Protein AF-U2Q1A2-F1 (afdb_monomer_lite)

Foldseek 3Di:
DVVLLVVLVVCVVVVVDDLVPDDLVSLVSPLVVVVSDDPVVNVVSQVVAWDWPDKDWDDDDPFWIKIWTWTDGPQKIWIKIWTDGPDPVDDIGPPPIDIDIDHDDDDDDDDDDDDDPVPPPPDD

Structure (mmCIF, N/CA/C/O backbone):
data_AF-U2Q1A2-F1
#
_entry.id   AF-U2Q1A2-F1
#
loop_
_atom_site.group_PDB
_atom_site.id
_atom_site.type_symbol
_atom_site.label_atom_id
_atom_site.label_alt_id
_atom_site.label_comp_id
_atom_site.label_asym_id
_atom_site.label_entity_id
_atom_site.label_seq_id
_atom_site.pdbx_PDB_ins_code
_atom_si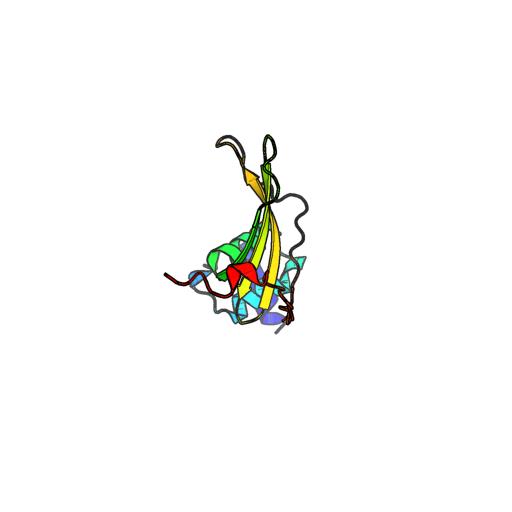te.Cartn_x
_atom_site.Cartn_y
_atom_site.Cartn_z
_atom_site.occupancy
_atom_site.B_iso_or_equiv
_atom_site.auth_seq_id
_atom_site.auth_comp_id
_atom_site.auth_asym_id
_atom_site.auth_atom_id
_atom_site.pdbx_PDB_model_num
ATOM 1 N N . MET A 1 1 ? -20.230 9.484 7.259 1.00 58.75 1 MET A N 1
ATOM 2 C CA . MET A 1 1 ? -19.382 8.767 8.241 1.00 58.75 1 MET A CA 1
ATOM 3 C C . MET A 1 1 ? -18.297 9.644 8.890 1.00 58.75 1 MET A C 1
ATOM 5 O O . MET A 1 1 ? -17.328 9.105 9.398 1.00 58.75 1 MET A O 1
ATOM 9 N N . ARG A 1 2 ? -18.458 10.976 8.983 1.00 56.69 2 ARG A N 1
ATOM 10 C CA . ARG A 1 2 ? -17.429 11.865 9.564 1.00 56.69 2 ARG A CA 1
ATOM 11 C C . ARG A 1 2 ? -17.079 11.534 11.026 1.00 56.69 2 ARG A C 1
ATOM 13 O O . ARG A 1 2 ? -15.908 11.457 11.361 1.00 56.69 2 ARG A O 1
ATOM 20 N N . PHE A 1 3 ? -18.094 11.216 11.833 1.00 56.75 3 PHE A N 1
ATOM 21 C CA . PHE A 1 3 ? -17.921 10.811 13.233 1.00 56.75 3 PHE A CA 1
ATOM 22 C C . PHE A 1 3 ? -17.110 9.518 13.409 1.00 56.75 3 PHE A C 1
ATOM 24 O O . PHE A 1 3 ? -16.379 9.3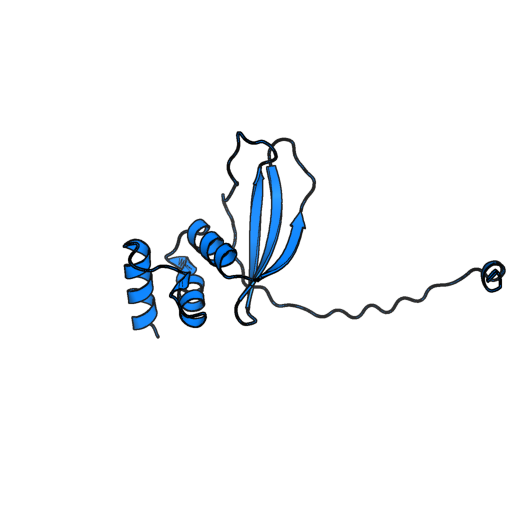99 14.382 1.00 56.75 3 PHE A O 1
ATOM 31 N N . LYS A 1 4 ? -17.182 8.576 12.454 1.00 77.88 4 LYS A N 1
ATOM 32 C CA . LYS A 1 4 ? -16.410 7.325 12.518 1.00 77.88 4 LYS A CA 1
ATOM 33 C C . LYS A 1 4 ? -14.923 7.567 12.216 1.00 77.88 4 LYS A C 1
ATOM 35 O O . LYS A 1 4 ? -14.075 6.965 12.857 1.00 77.88 4 LYS A O 1
ATOM 40 N N . LYS A 1 5 ? -14.608 8.480 11.285 1.00 83.19 5 LYS A N 1
ATOM 41 C CA . LYS A 1 5 ? -13.222 8.838 10.924 1.00 83.19 5 LYS A CA 1
ATOM 42 C C . LYS A 1 5 ? -12.473 9.469 12.103 1.00 83.19 5 LYS A C 1
ATOM 44 O O . LYS A 1 5 ? -11.376 9.033 12.425 1.00 83.19 5 LYS A O 1
ATOM 49 N N . GLU A 1 6 ? -13.055 10.495 12.723 1.00 85.69 6 GLU A N 1
ATOM 50 C CA . GLU A 1 6 ? -12.405 11.248 13.808 1.00 85.69 6 GLU A CA 1
ATOM 51 C C . GLU A 1 6 ? -12.109 10.347 15.022 1.00 85.69 6 GLU A C 1
ATOM 53 O O . GLU A 1 6 ? -11.020 10.411 15.584 1.00 85.69 6 GLU A O 1
ATOM 58 N N . GLU A 1 7 ? -13.033 9.444 15.368 1.00 88.38 7 GLU A N 1
ATOM 59 C CA . GLU A 1 7 ? -12.840 8.464 16.444 1.00 88.38 7 GLU A CA 1
ATOM 60 C C . GLU A 1 7 ? -11.747 7.429 16.121 1.00 88.38 7 GLU A C 1
ATOM 62 O O . GLU A 1 7 ? -10.941 7.092 16.987 1.00 88.38 7 GLU A O 1
ATOM 67 N N . LEU A 1 8 ? -11.702 6.925 14.881 1.00 88.50 8 LEU A N 1
ATOM 68 C CA . LEU A 1 8 ? -10.680 5.963 14.454 1.00 88.50 8 LEU A CA 1
ATOM 69 C C . LEU A 1 8 ? -9.277 6.576 14.463 1.00 88.50 8 LEU A C 1
ATOM 71 O O . LEU A 1 8 ? -8.343 5.929 14.928 1.00 88.50 8 LEU A O 1
ATOM 75 N N . LEU A 1 9 ? -9.133 7.820 13.998 1.00 87.50 9 LEU A N 1
ATOM 76 C CA . LEU A 1 9 ? -7.856 8.536 14.031 1.00 87.50 9 LEU A CA 1
ATOM 77 C C . LEU A 1 9 ? -7.398 8.823 15.466 1.00 87.50 9 LEU A C 1
ATOM 79 O O . LEU A 1 9 ? -6.236 8.604 15.788 1.00 87.50 9 LEU A O 1
ATOM 83 N N . ASP A 1 10 ? -8.298 9.265 16.349 1.00 88.62 10 ASP A N 1
ATOM 84 C CA . ASP A 1 10 ? -7.964 9.489 17.763 1.00 88.62 10 ASP A CA 1
ATOM 85 C C . ASP A 1 10 ? -7.451 8.202 18.429 1.00 88.62 10 ASP A C 1
ATOM 87 O O . ASP A 1 10 ? -6.419 8.212 19.102 1.00 88.62 10 ASP A O 1
ATOM 91 N N . LYS A 1 11 ? -8.114 7.070 18.166 1.00 89.50 11 LYS A N 1
ATOM 92 C CA . LYS A 1 11 ? -7.667 5.753 18.632 1.00 89.50 11 LYS A CA 1
ATOM 93 C C . LYS A 1 11 ? -6.337 5.323 18.013 1.00 89.50 11 LYS A C 1
ATOM 95 O O . LYS A 1 11 ? -5.518 4.743 18.725 1.00 89.50 11 LYS A O 1
ATOM 100 N N . TRP A 1 12 ? -6.104 5.611 16.728 1.00 88.50 12 TRP A N 1
ATOM 101 C CA . TRP A 1 12 ? -4.826 5.348 16.051 1.00 88.50 12 TRP A CA 1
ATOM 102 C C . TRP A 1 12 ? -3.673 6.052 16.767 1.00 88.50 12 TRP A C 1
ATOM 104 O O . TRP A 1 12 ? -2.730 5.404 17.215 1.00 88.50 12 TRP A O 1
ATOM 114 N N . PHE A 1 13 ? -3.789 7.369 16.965 1.00 87.25 13 PHE A N 1
ATOM 115 C CA . PHE A 1 13 ? -2.740 8.174 17.599 1.00 87.25 13 PHE A CA 1
ATOM 116 C C . PHE A 1 13 ? -2.505 7.828 19.071 1.00 87.25 13 PHE A C 1
ATOM 118 O O . PHE A 1 13 ? -1.415 8.061 19.589 1.00 87.25 13 PHE A O 1
ATOM 125 N N . LYS A 1 14 ? -3.507 7.261 19.750 1.00 91.50 14 LYS A N 1
ATOM 126 C CA . LYS A 1 14 ? -3.379 6.736 21.117 1.00 91.50 14 LYS A CA 1
ATOM 127 C C . LYS A 1 14 ? -2.900 5.286 21.173 1.00 91.50 14 LYS A C 1
ATOM 129 O O . LYS A 1 14 ? -2.753 4.751 22.269 1.00 91.50 14 LYS A O 1
ATOM 134 N N . SER A 1 15 ? -2.665 4.654 20.021 1.00 88.06 15 SER A N 1
ATOM 135 C CA . SER A 1 15 ? -2.299 3.238 19.914 1.00 88.06 15 SER A CA 1
ATOM 136 C C . SER A 1 15 ? -3.322 2.306 20.583 1.00 88.06 15 SER A C 1
ATOM 138 O O . SER A 1 15 ? -2.974 1.271 21.144 1.00 88.06 15 SER A O 1
ATOM 140 N N . GLU A 1 16 ? -4.602 2.680 20.535 1.00 91.00 16 GLU A N 1
ATOM 141 C CA . GLU A 1 16 ? -5.723 1.928 21.119 1.00 91.00 16 GLU A CA 1
ATOM 142 C C . GLU A 1 16 ? -6.348 0.925 20.138 1.00 91.00 16 GLU A C 1
ATOM 144 O O . GLU A 1 16 ? -7.250 0.168 20.504 1.00 91.00 16 GLU A O 1
ATOM 149 N N . ILE A 1 17 ? -5.888 0.918 18.886 1.00 86.44 17 ILE A N 1
ATOM 150 C CA . ILE A 1 17 ? -6.345 -0.002 17.846 1.00 86.44 17 ILE A CA 1
ATOM 151 C C . ILE A 1 17 ? -5.203 -0.879 17.351 1.00 86.44 17 ILE A C 1
ATOM 153 O O . ILE A 1 17 ? -4.083 -0.428 17.142 1.00 86.44 17 ILE A O 1
ATOM 157 N N . GLU A 1 18 ? -5.529 -2.148 17.136 1.00 87.31 18 GLU A N 1
ATOM 158 C CA . GLU A 1 18 ? -4.696 -3.100 16.410 1.00 87.31 18 GLU A CA 1
ATOM 159 C C . GLU A 1 18 ? -5.305 -3.267 15.017 1.00 87.31 18 GLU A C 1
ATOM 161 O O . GLU A 1 18 ? -6.503 -3.541 14.914 1.00 87.31 18 GLU A O 1
ATOM 166 N N . ILE A 1 19 ? -4.499 -3.135 13.957 1.00 85.94 19 ILE A N 1
ATOM 167 C CA . ILE A 1 19 ? -4.970 -3.240 12.562 1.00 85.94 19 ILE A CA 1
ATOM 168 C C . ILE A 1 19 ? -5.722 -4.553 12.325 1.00 85.94 19 ILE A C 1
ATOM 170 O O . ILE A 1 19 ? -6.780 -4.555 11.707 1.00 85.94 19 ILE A O 1
ATOM 174 N N . SER A 1 20 ? -5.230 -5.655 12.894 1.00 86.69 20 SER A N 1
ATOM 175 C CA . SER A 1 20 ? -5.829 -6.990 12.779 1.00 86.69 20 SER A CA 1
ATOM 176 C C . SER A 1 20 ? -7.255 -7.105 13.336 1.00 86.69 20 SER A C 1
ATOM 178 O O . SER A 1 20 ? -7.939 -8.091 13.063 1.00 86.69 20 SER A O 1
ATOM 180 N N . LYS A 1 21 ? -7.708 -6.130 14.134 1.00 88.75 21 LYS A N 1
ATOM 181 C CA . LYS A 1 21 ? -9.064 -6.074 14.704 1.00 88.75 21 LYS A CA 1
ATOM 182 C C . LYS A 1 21 ? -9.997 -5.137 13.939 1.00 88.75 21 LYS A C 1
ATOM 184 O O . LYS A 1 21 ? -11.179 -5.080 14.278 1.00 88.75 21 LYS A O 1
ATOM 189 N N . LEU A 1 22 ? -9.484 -4.387 12.967 1.00 89.44 22 LEU A N 1
ATOM 190 C CA . LEU A 1 22 ? -10.281 -3.474 12.158 1.00 89.44 22 LEU A CA 1
ATOM 191 C C . LEU A 1 22 ? -10.971 -4.229 11.024 1.00 89.44 22 LEU A C 1
ATOM 193 O O . LEU A 1 22 ? -10.423 -5.165 10.448 1.00 89.44 22 LEU A O 1
ATOM 197 N N . SER A 1 23 ? -12.181 -3.790 10.691 1.00 89.94 23 SER A N 1
ATOM 198 C CA . SER A 1 23 ? -12.814 -4.177 9.428 1.00 89.94 23 SER A CA 1
ATOM 199 C C . SER A 1 23 ? -12.100 -3.525 8.242 1.00 89.94 23 SER A C 1
ATOM 201 O O . SER A 1 23 ? -11.500 -2.454 8.371 1.00 89.94 23 SER A O 1
ATOM 203 N N . GLU A 1 24 ? -12.207 -4.134 7.065 1.00 86.75 24 GLU A N 1
ATOM 204 C CA . GLU A 1 24 ? -11.625 -3.586 5.837 1.00 86.75 24 GLU A CA 1
ATOM 205 C C . GLU A 1 24 ? -12.186 -2.183 5.522 1.00 86.75 24 GLU A C 1
ATOM 207 O O . GLU A 1 24 ? -11.447 -1.291 5.104 1.00 86.75 24 GLU A O 1
ATOM 212 N N . GLU A 1 25 ? -13.458 -1.906 5.842 1.00 88.50 25 GLU A N 1
ATOM 213 C CA . GLU A 1 25 ? -14.028 -0.562 5.692 1.00 88.50 25 GLU A CA 1
ATOM 214 C C . GLU A 1 25 ? -13.424 0.465 6.663 1.00 88.50 25 GLU A C 1
ATOM 216 O O . GLU A 1 25 ? -13.344 1.653 6.344 1.00 88.50 25 GLU A O 1
ATOM 221 N N . GLU A 1 26 ? -13.019 0.045 7.863 1.00 90.31 26 GLU A N 1
ATOM 222 C CA . GLU A 1 26 ? -12.341 0.912 8.837 1.00 90.31 26 GLU A CA 1
ATOM 223 C C . GLU A 1 26 ? -10.911 1.218 8.413 1.00 90.31 26 GLU A C 1
ATOM 225 O O . GLU A 1 26 ? -10.471 2.359 8.554 1.00 90.31 26 GLU A O 1
ATOM 230 N N . ILE A 1 27 ? -10.232 0.234 7.829 1.00 90.31 27 ILE A N 1
ATOM 231 C CA . ILE A 1 27 ? -8.920 0.399 7.204 1.00 90.31 27 ILE A CA 1
ATOM 232 C C . ILE A 1 27 ? -9.009 1.418 6.065 1.00 90.31 27 ILE A C 1
ATOM 234 O O . ILE A 1 27 ? -8.255 2.391 6.052 1.00 90.31 27 ILE A O 1
ATOM 238 N N . LEU A 1 28 ? -9.973 1.267 5.152 1.00 89.19 28 LEU A N 1
ATOM 239 C CA . LEU A 1 28 ? -10.176 2.241 4.078 1.00 89.19 28 LEU A CA 1
ATOM 240 C C . LEU A 1 28 ? -10.519 3.634 4.623 1.00 89.19 28 LEU A C 1
ATOM 242 O O . LEU A 1 28 ? -10.024 4.626 4.097 1.00 89.19 28 LEU A O 1
ATOM 246 N N . CYS A 1 29 ? -11.294 3.732 5.711 1.00 89.06 29 CYS A N 1
ATOM 247 C CA . CYS A 1 29 ? -11.563 5.019 6.361 1.00 89.06 29 CYS A CA 1
ATOM 248 C C . CYS A 1 29 ? -10.291 5.698 6.902 1.00 89.06 29 CYS A C 1
ATOM 250 O O . CYS A 1 29 ? -10.220 6.929 6.878 1.00 89.06 29 CYS A O 1
ATOM 252 N N . LEU A 1 30 ? -9.312 4.930 7.397 1.00 88.38 30 LEU A N 1
ATOM 253 C CA . LEU A 1 30 ? -8.010 5.456 7.824 1.00 88.38 30 LEU A CA 1
ATOM 254 C C . LEU A 1 30 ? -7.195 5.946 6.620 1.00 88.38 30 LEU A C 1
ATOM 256 O O . LEU A 1 30 ? -6.703 7.072 6.645 1.00 88.38 30 LEU A O 1
ATOM 260 N N . ILE A 1 31 ? -7.127 5.154 5.544 1.00 88.00 31 ILE A N 1
ATOM 261 C CA . ILE A 1 31 ? -6.390 5.496 4.314 1.00 88.00 31 ILE A CA 1
ATOM 262 C C . ILE A 1 31 ? -6.996 6.729 3.623 1.00 88.00 31 ILE A C 1
ATOM 264 O O . ILE A 1 31 ? -6.280 7.666 3.274 1.00 88.00 31 ILE A O 1
ATOM 268 N N . ASP A 1 32 ? -8.323 6.805 3.491 1.00 84.69 32 ASP A N 1
ATOM 269 C CA . ASP A 1 32 ? -9.021 7.987 2.956 1.00 84.69 32 ASP A CA 1
ATOM 270 C C . ASP A 1 32 ? -8.842 9.218 3.866 1.00 84.69 32 ASP A C 1
ATOM 272 O O . ASP A 1 32 ? -8.973 10.369 3.442 1.00 84.69 32 ASP A O 1
ATOM 276 N N . GLY A 1 33 ? -8.521 8.978 5.139 1.00 74.00 33 GLY A N 1
ATOM 277 C CA . GLY A 1 33 ? -8.123 9.981 6.112 1.00 74.00 33 GLY A CA 1
ATOM 278 C C . GLY A 1 33 ? -6.683 10.477 5.987 1.00 74.00 33 GLY A C 1
ATOM 279 O O . GLY A 1 33 ? -6.291 11.300 6.808 1.00 74.00 33 GLY A O 1
ATOM 280 N N . SER A 1 34 ? -5.936 10.031 4.972 1.00 68.12 34 SER A N 1
ATOM 281 C CA . SER A 1 34 ? -4.487 10.214 4.766 1.00 68.12 34 SER A CA 1
ATOM 282 C C . SER A 1 34 ? -3.907 11.609 4.991 1.00 68.12 34 SER A C 1
ATOM 284 O O . SER A 1 34 ? -2.727 11.711 5.295 1.00 68.12 34 SER A O 1
ATOM 286 N N . ALA A 1 35 ? -4.692 12.682 4.875 1.00 66.12 35 ALA A N 1
ATOM 287 C CA . ALA A 1 35 ? -4.224 14.031 5.204 1.00 66.12 35 ALA A CA 1
ATOM 288 C C . ALA A 1 35 ? -3.785 14.180 6.675 1.00 66.12 35 ALA A C 1
ATOM 290 O O . ALA A 1 35 ? -2.999 15.073 6.985 1.00 66.12 35 ALA A O 1
ATOM 291 N N . ASP A 1 36 ? -4.311 13.331 7.558 1.00 76.75 36 ASP A N 1
ATOM 292 C CA . ASP A 1 36 ? -4.060 13.377 8.995 1.00 76.75 36 ASP A CA 1
ATOM 293 C C . ASP A 1 36 ? -2.980 12.366 9.439 1.00 76.75 36 ASP A C 1
ATOM 295 O O . ASP A 1 36 ? -2.391 12.550 10.499 1.00 76.75 36 ASP A O 1
ATOM 299 N N . LEU A 1 37 ? -2.698 11.325 8.642 1.00 80.94 37 LEU A N 1
ATOM 300 C CA . LEU A 1 37 ? -1.720 10.268 8.947 1.00 80.94 37 LEU A CA 1
ATOM 301 C C . LEU A 1 37 ? -0.354 10.542 8.308 1.00 80.94 37 LEU A C 1
ATOM 303 O O . LEU A 1 37 ? -0.260 11.184 7.260 1.00 80.94 37 LEU A O 1
ATOM 307 N N . LEU A 1 38 ? 0.716 10.006 8.904 1.00 84.62 38 LEU A N 1
ATOM 308 C CA . LEU A 1 38 ? 2.015 9.984 8.235 1.00 84.62 38 LEU A CA 1
ATOM 309 C C . LEU A 1 38 ? 1.967 8.993 7.065 1.00 84.62 38 LEU A C 1
ATOM 311 O O . LEU A 1 38 ? 1.277 7.976 7.113 1.00 84.62 38 LEU A O 1
ATOM 315 N N . GLN A 1 39 ? 2.725 9.258 6.003 1.00 83.75 39 GLN A N 1
ATOM 316 C CA . GLN A 1 39 ? 2.787 8.340 4.859 1.00 83.75 39 GLN A CA 1
ATOM 317 C C . GLN A 1 39 ? 3.319 6.964 5.260 1.00 83.75 39 GLN A C 1
ATOM 319 O O . GLN A 1 39 ? 2.840 5.952 4.761 1.00 83.75 39 GLN A O 1
ATOM 324 N N . GLU A 1 40 ? 4.255 6.935 6.205 1.00 84.94 40 GLU A N 1
ATOM 325 C CA . GLU A 1 40 ? 4.789 5.717 6.815 1.00 84.94 40 GLU A CA 1
ATOM 326 C C . GLU A 1 40 ? 3.689 4.890 7.495 1.00 84.94 40 GLU A C 1
ATOM 328 O O . GLU A 1 40 ? 3.664 3.674 7.329 1.00 84.94 40 GLU A O 1
ATOM 333 N N . ASP A 1 41 ? 2.732 5.537 8.175 1.00 87.44 41 ASP A N 1
ATOM 334 C CA . ASP A 1 41 ? 1.590 4.853 8.797 1.00 87.44 41 ASP A CA 1
ATOM 335 C C . ASP A 1 41 ? 0.699 4.203 7.737 1.00 87.44 41 ASP A C 1
ATOM 337 O O . ASP A 1 41 ? 0.261 3.064 7.886 1.00 87.44 41 ASP A O 1
ATOM 341 N N . ILE A 1 42 ? 0.439 4.915 6.639 1.00 88.50 42 ILE A N 1
ATOM 342 C CA . ILE A 1 42 ? -0.391 4.396 5.549 1.00 88.50 42 ILE A CA 1
ATOM 343 C C . ILE A 1 42 ? 0.323 3.231 4.858 1.00 88.50 42 ILE A C 1
ATOM 345 O O . ILE A 1 42 ? -0.308 2.214 4.595 1.00 88.50 42 ILE A O 1
ATOM 349 N N . ILE A 1 43 ? 1.630 3.335 4.601 1.00 89.00 43 ILE A N 1
ATOM 350 C CA . ILE A 1 43 ? 2.429 2.239 4.032 1.00 89.00 43 ILE A CA 1
ATOM 351 C C . ILE A 1 43 ? 2.443 1.037 4.976 1.00 89.00 43 ILE A C 1
ATOM 353 O O . ILE A 1 43 ? 2.300 -0.094 4.518 1.00 89.00 43 ILE A O 1
ATOM 357 N N . TYR A 1 44 ? 2.572 1.265 6.284 1.00 89.31 44 TYR A N 1
ATOM 358 C CA . TYR A 1 44 ? 2.472 0.209 7.284 1.00 89.31 44 TYR A CA 1
ATOM 359 C C . TYR A 1 44 ? 1.116 -0.501 7.197 1.00 89.31 44 TYR A C 1
ATOM 361 O O . TYR A 1 44 ? 1.078 -1.719 7.049 1.00 89.31 44 TYR A O 1
ATOM 369 N N . ILE A 1 45 ? 0.010 0.250 7.164 1.00 91.00 45 ILE A N 1
ATOM 370 C CA . ILE A 1 45 ? -1.334 -0.314 6.980 1.00 91.00 45 ILE A CA 1
ATOM 371 C C . ILE A 1 45 ? -1.420 -1.121 5.675 1.00 91.00 45 ILE A C 1
ATOM 373 O O . ILE A 1 45 ? -1.855 -2.270 5.695 1.00 91.00 45 ILE A O 1
ATOM 377 N N . LEU A 1 46 ? -0.976 -0.551 4.551 1.00 91.56 46 LEU A N 1
ATOM 378 C CA . LEU A 1 46 ? -0.996 -1.207 3.240 1.00 91.56 46 LEU A CA 1
ATOM 379 C C . LEU A 1 46 ? -0.159 -2.494 3.212 1.00 91.56 46 LEU A C 1
ATOM 381 O O . LEU A 1 46 ? -0.539 -3.448 2.540 1.00 91.56 46 L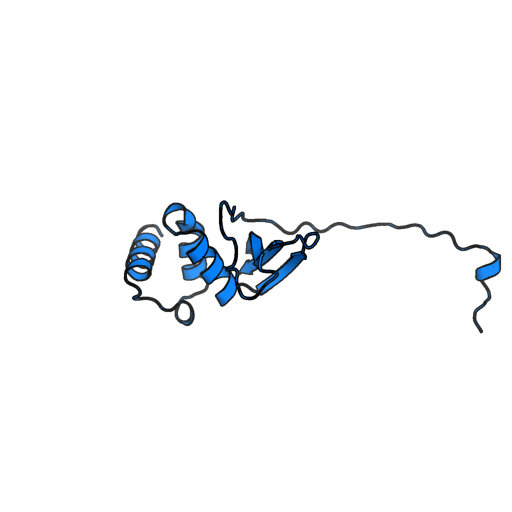EU A O 1
ATOM 385 N N . ASN A 1 47 ? 0.962 -2.545 3.930 1.00 91.00 47 ASN A N 1
ATOM 386 C CA . ASN A 1 47 ? 1.806 -3.735 4.010 1.00 91.00 47 ASN A CA 1
ATOM 387 C C . ASN A 1 47 ? 1.235 -4.821 4.923 1.00 91.00 47 ASN A C 1
ATOM 389 O O . ASN A 1 47 ? 1.441 -5.999 4.642 1.00 91.00 47 ASN A O 1
ATOM 393 N N . GLU A 1 48 ? 0.521 -4.442 5.982 1.00 92.12 48 GLU A N 1
ATOM 394 C CA . GLU A 1 48 ? -0.102 -5.395 6.905 1.00 92.12 48 GLU A CA 1
ATOM 395 C C . GLU A 1 48 ? -1.350 -6.061 6.314 1.00 92.12 48 GLU A C 1
ATOM 397 O O . GLU A 1 48 ? -1.615 -7.227 6.608 1.00 92.12 48 GLU A O 1
ATOM 402 N N . VAL A 1 49 ? -2.129 -5.340 5.499 1.00 92.56 49 VAL A N 1
ATOM 403 C CA . VAL A 1 49 ? -3.447 -5.826 5.045 1.00 92.56 49 VAL A CA 1
ATOM 404 C C . VAL A 1 49 ? -3.631 -5.900 3.535 1.00 92.56 49 VAL A C 1
ATOM 406 O O . VAL A 1 49 ? -4.530 -6.597 3.079 1.00 92.56 49 VAL A O 1
ATOM 409 N N . GLY A 1 50 ? -2.817 -5.186 2.759 1.00 92.44 50 GLY A N 1
ATOM 410 C CA . GLY A 1 50 ? -2.954 -5.129 1.309 1.00 92.44 50 GLY A CA 1
ATOM 411 C C . GLY A 1 50 ? -2.281 -6.302 0.610 1.00 92.44 50 GLY A C 1
ATOM 412 O O . GLY A 1 50 ? -1.144 -6.670 0.920 1.00 92.44 50 GLY A O 1
ATOM 413 N N . GLU A 1 51 ? -2.955 -6.857 -0.395 1.00 95.06 51 GLU A N 1
ATOM 414 C CA . GLU A 1 51 ? -2.362 -7.857 -1.277 1.00 95.06 51 GLU A CA 1
ATOM 415 C C . GLU A 1 51 ? -1.427 -7.174 -2.279 1.00 95.06 51 GLU A C 1
ATOM 417 O O . GLU A 1 51 ? -1.807 -6.216 -2.952 1.00 95.06 51 GLU A O 1
ATOM 422 N N . THR A 1 52 ? -0.189 -7.657 -2.410 1.00 95.62 52 THR A N 1
ATOM 423 C CA . THR A 1 52 ? 0.716 -7.147 -3.445 1.00 95.62 52 THR A CA 1
ATOM 424 C C . THR A 1 52 ? 0.306 -7.658 -4.821 1.00 95.62 52 THR A C 1
ATOM 426 O O . THR A 1 52 ? 0.464 -8.843 -5.111 1.00 95.62 52 THR A O 1
ATOM 429 N N . VAL A 1 53 ? -0.138 -6.751 -5.692 1.00 95.19 53 VAL A N 1
ATOM 430 C CA . VAL A 1 53 ? -0.530 -7.092 -7.070 1.00 95.19 53 VAL A CA 1
ATOM 431 C C . VAL A 1 53 ? 0.578 -6.831 -8.082 1.00 95.19 53 VAL A C 1
ATOM 433 O O . VAL A 1 53 ? 0.691 -7.550 -9.074 1.00 95.19 53 VAL A O 1
ATOM 436 N N . GLU A 1 54 ? 1.421 -5.831 -7.831 1.00 94.88 54 GLU A N 1
ATOM 437 C CA . GLU A 1 54 ? 2.527 -5.475 -8.713 1.00 94.88 54 GLU A CA 1
ATOM 438 C C . GLU A 1 54 ? 3.713 -4.960 -7.900 1.00 94.88 54 GLU A C 1
ATOM 440 O O . GLU A 1 54 ? 3.545 -4.220 -6.930 1.00 94.88 54 GLU A O 1
ATOM 445 N N . ILE A 1 55 ? 4.916 -5.370 -8.307 1.00 95.50 55 ILE A N 1
ATOM 446 C CA . ILE A 1 55 ? 6.175 -4.836 -7.791 1.00 95.50 55 ILE A CA 1
ATOM 447 C C . ILE A 1 55 ? 7.094 -4.565 -8.9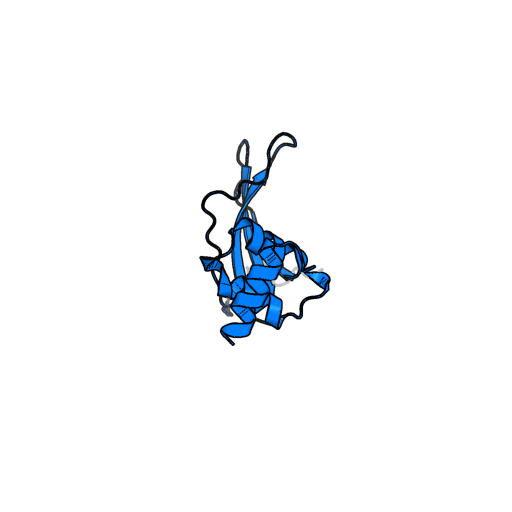75 1.00 95.50 55 ILE A C 1
ATOM 449 O O . ILE A 1 55 ? 7.515 -5.496 -9.668 1.00 95.50 55 ILE A O 1
ATOM 453 N N . GLU A 1 56 ? 7.467 -3.306 -9.157 1.00 95.25 56 GLU A N 1
ATOM 454 C CA . GLU A 1 56 ? 8.483 -2.882 -10.110 1.00 95.25 56 GLU A CA 1
ATOM 455 C C . GLU A 1 56 ? 9.72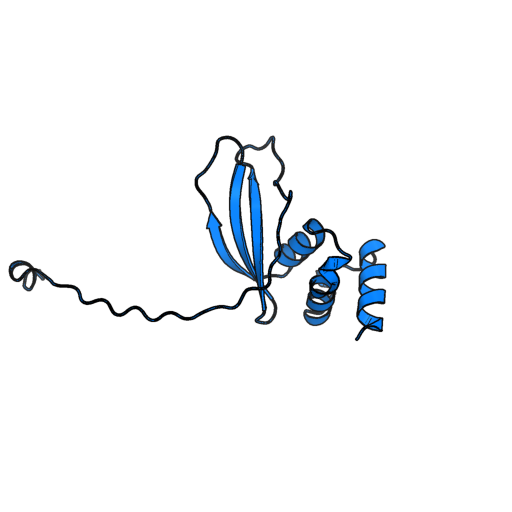2 -2.408 -9.350 1.00 95.25 56 GLU A C 1
ATOM 457 O O . GLU A 1 56 ? 9.689 -1.423 -8.613 1.00 95.25 56 GLU A O 1
ATOM 462 N N . ARG A 1 57 ? 10.843 -3.110 -9.536 1.00 94.25 57 ARG A N 1
ATOM 463 C CA . ARG A 1 57 ? 12.143 -2.694 -8.998 1.00 94.25 57 ARG A CA 1
ATOM 464 C C . ARG A 1 57 ? 12.930 -1.984 -10.086 1.00 94.25 57 ARG A C 1
ATOM 466 O O . ARG A 1 57 ? 13.138 -2.546 -11.162 1.00 94.25 57 ARG A O 1
ATOM 473 N N . GLY A 1 58 ? 13.373 -0.767 -9.790 1.00 91.06 58 GLY A N 1
ATOM 474 C CA . GLY A 1 58 ? 14.269 -0.014 -10.656 1.00 91.06 58 GLY A CA 1
ATOM 475 C C . GLY A 1 58 ? 15.664 -0.635 -10.743 1.00 91.06 58 GLY A C 1
ATOM 476 O O . GLY A 1 58 ? 15.959 -1.678 -10.154 1.00 91.06 58 GLY A O 1
ATOM 477 N N . GLU A 1 59 ? 16.556 0.031 -11.475 1.00 91.56 59 GLU A N 1
ATOM 478 C CA . GLU A 1 59 ? 17.956 -0.382 -11.519 1.00 91.56 59 GLU A CA 1
ATOM 479 C C . GLU A 1 59 ? 18.603 -0.244 -10.130 1.00 91.56 59 GLU A C 1
ATOM 481 O O . GLU A 1 59 ? 18.470 0.806 -9.493 1.00 91.56 59 GLU A O 1
ATOM 486 N N . PRO A 1 60 ? 19.338 -1.264 -9.652 1.00 87.81 60 PRO A N 1
ATOM 487 C CA . PRO A 1 60 ? 20.034 -1.162 -8.381 1.00 87.81 60 PRO A CA 1
ATOM 488 C C . PRO A 1 60 ? 21.074 -0.039 -8.409 1.00 87.81 60 PRO A C 1
ATOM 490 O O . PRO A 1 60 ? 21.999 -0.048 -9.227 1.00 87.81 60 PRO A O 1
ATOM 493 N N . HIS A 1 61 ? 20.967 0.917 -7.486 1.00 84.56 61 HIS A N 1
ATOM 494 C CA . HIS A 1 61 ? 22.024 1.901 -7.259 1.00 84.56 61 HIS A CA 1
ATOM 495 C C . HIS A 1 61 ? 22.951 1.468 -6.120 1.00 84.56 61 HIS A C 1
ATOM 497 O O . HIS A 1 61 ? 22.786 0.428 -5.491 1.00 84.56 61 HIS A O 1
ATOM 503 N N . ARG A 1 62 ? 23.972 2.283 -5.838 1.00 84.69 62 ARG A N 1
ATOM 504 C CA . ARG A 1 62 ? 24.982 1.964 -4.819 1.00 84.69 62 ARG A CA 1
ATOM 505 C C . ARG A 1 62 ? 24.393 1.731 -3.422 1.00 84.69 62 ARG A C 1
ATOM 507 O O . ARG A 1 62 ? 24.947 0.939 -2.672 1.00 84.69 62 ARG A O 1
ATOM 514 N N . TRP A 1 63 ? 23.332 2.455 -3.080 1.00 86.06 63 TRP A N 1
ATOM 515 C CA . TRP A 1 63 ? 22.798 2.520 -1.718 1.00 86.06 63 TRP A CA 1
ATOM 516 C C . TRP A 1 63 ? 21.354 2.034 -1.642 1.00 86.06 63 TRP A C 1
ATOM 518 O O . TRP A 1 63 ? 21.013 1.220 -0.796 1.00 86.06 63 TRP A O 1
ATOM 528 N N . VAL A 1 64 ? 20.524 2.480 -2.578 1.00 89.44 64 VAL A N 1
ATOM 529 C CA . VAL A 1 64 ? 19.085 2.238 -2.552 1.00 89.44 64 VAL A CA 1
ATOM 530 C C . VAL A 1 64 ? 18.632 1.747 -3.919 1.00 89.44 64 VAL A C 1
ATOM 532 O O . VAL A 1 64 ? 19.104 2.244 -4.944 1.00 89.44 64 VAL A O 1
ATOM 535 N N . THR A 1 65 ? 17.708 0.796 -3.938 1.00 91.25 65 THR A N 1
ATOM 536 C CA . THR A 1 65 ? 16.939 0.437 -5.131 1.00 91.25 65 THR A CA 1
ATOM 537 C C . THR A 1 65 ? 15.533 0.985 -4.961 1.00 91.25 65 THR A C 1
ATOM 539 O O . THR A 1 65 ? 14.851 0.648 -4.001 1.00 91.25 65 THR A O 1
ATOM 542 N N . TYR A 1 66 ? 15.094 1.853 -5.869 1.00 91.00 66 TYR A N 1
ATOM 543 C CA . TYR A 1 66 ? 13.724 2.351 -5.805 1.00 91.00 66 TYR A CA 1
ATOM 544 C C . TYR A 1 66 ? 12.757 1.277 -6.287 1.00 91.00 66 TYR A C 1
ATOM 546 O O . TYR A 1 66 ? 12.925 0.713 -7.371 1.00 91.00 66 TYR A O 1
ATOM 554 N N . VAL A 1 67 ? 11.745 1.022 -5.471 1.00 92.62 67 VAL A N 1
ATOM 555 C CA . VAL A 1 67 ? 10.686 0.053 -5.717 1.00 92.62 67 VAL A CA 1
ATOM 556 C C . VAL A 1 67 ? 9.375 0.810 -5.832 1.00 92.62 67 VAL A C 1
ATOM 558 O O . VAL A 1 67 ? 9.103 1.702 -5.032 1.00 92.62 67 VAL A O 1
ATOM 561 N N . THR A 1 68 ? 8.584 0.477 -6.844 1.00 94.00 68 THR A N 1
ATOM 562 C CA . THR A 1 68 ? 7.177 0.865 -6.942 1.00 94.00 68 THR A CA 1
ATOM 563 C C . THR A 1 68 ? 6.348 -0.370 -6.630 1.00 94.00 68 THR A C 1
ATOM 565 O O . THR A 1 68 ? 6.539 -1.408 -7.263 1.00 94.00 68 THR A O 1
ATOM 568 N N . GLU A 1 69 ? 5.455 -0.274 -5.655 1.00 95.06 69 GLU A N 1
ATOM 569 C CA . GLU A 1 69 ? 4.522 -1.343 -5.311 1.00 95.06 69 GLU A CA 1
ATOM 570 C C . GLU A 1 69 ? 3.089 -0.877 -5.504 1.00 95.06 69 GLU A C 1
ATOM 572 O O . GLU A 1 69 ? 2.748 0.270 -5.207 1.00 95.06 69 GLU A O 1
ATOM 577 N N . VAL A 1 70 ? 2.249 -1.797 -5.974 1.00 96.62 70 VAL A N 1
ATOM 578 C CA . VAL A 1 70 ? 0.800 -1.632 -6.002 1.00 96.62 70 VAL A CA 1
ATOM 579 C C . VAL A 1 70 ? 0.187 -2.659 -5.059 1.00 96.62 70 VAL A C 1
ATOM 581 O O . VAL A 1 70 ? 0.419 -3.866 -5.197 1.00 96.62 70 VAL A O 1
ATOM 584 N N . LYS A 1 71 ? -0.602 -2.169 -4.102 1.00 95.81 71 LYS A N 1
ATOM 585 C CA . LYS A 1 71 ? -1.358 -2.979 -3.140 1.00 95.81 71 LYS A CA 1
ATOM 586 C C . LYS A 1 71 ? -2.846 -2.904 -3.443 1.00 95.81 71 LYS A C 1
ATOM 588 O O . LYS A 1 71 ? -3.347 -1.830 -3.771 1.00 95.81 71 LYS A O 1
ATOM 593 N N . GLU A 1 72 ? -3.546 -4.020 -3.307 1.00 94.75 72 GLU A N 1
ATOM 594 C CA . GLU A 1 72 ? -4.999 -4.110 -3.426 1.00 94.75 72 GLU A CA 1
ATOM 595 C C . GLU A 1 72 ? -5.637 -4.281 -2.044 1.00 94.75 72 GLU A C 1
ATOM 597 O O . GLU A 1 72 ? -5.131 -5.026 -1.203 1.00 94.75 72 GLU A O 1
ATOM 602 N N . ILE A 1 73 ? -6.714 -3.527 -1.805 1.00 93.06 73 ILE A N 1
ATOM 603 C CA . ILE A 1 73 ? -7.605 -3.669 -0.650 1.00 93.06 73 ILE A CA 1
ATOM 604 C C . ILE A 1 73 ? -9.038 -3.455 -1.145 1.00 93.06 73 ILE A C 1
ATOM 606 O O . ILE A 1 73 ? -9.389 -2.353 -1.574 1.00 93.06 73 ILE A O 1
ATOM 610 N N . MET A 1 74 ? -9.887 -4.482 -1.061 1.00 90.38 74 MET A N 1
ATOM 611 C CA . MET A 1 74 ? -11.319 -4.414 -1.413 1.00 90.38 74 MET A CA 1
ATOM 612 C C . MET A 1 74 ? -11.615 -3.844 -2.817 1.00 90.38 74 MET A C 1
ATOM 614 O O . MET A 1 74 ? -12.549 -3.061 -3.013 1.00 90.38 74 MET A O 1
ATOM 618 N N . GLY A 1 75 ? -10.814 -4.192 -3.816 1.00 92.00 75 GLY A N 1
ATOM 619 C CA . GLY A 1 75 ? -10.940 -3.713 -5.191 1.00 92.00 75 GLY A CA 1
ATOM 620 C C . GLY A 1 75 ? -10.437 -2.286 -5.420 1.00 92.00 75 GLY A C 1
ATOM 621 O O . GLY A 1 75 ? -10.626 -1.753 -6.517 1.00 92.00 75 GLY A O 1
ATOM 622 N N . ARG A 1 76 ? -9.810 -1.659 -4.418 1.00 94.12 76 ARG A N 1
ATOM 623 C CA . ARG A 1 76 ? -9.083 -0.390 -4.548 1.00 94.12 76 ARG A CA 1
ATOM 624 C C . ARG A 1 76 ? -7.592 -0.670 -4.604 1.00 94.12 76 ARG A C 1
ATOM 626 O O . ARG A 1 76 ? -7.103 -1.552 -3.903 1.00 94.12 76 ARG A O 1
ATOM 633 N N . PHE A 1 77 ? -6.877 0.088 -5.426 1.00 95.62 77 PHE A N 1
ATOM 634 C CA . PHE A 1 77 ? -5.463 -0.145 -5.689 1.00 95.62 77 PHE A CA 1
ATOM 635 C C . PHE A 1 77 ? -4.662 1.088 -5.309 1.00 95.62 77 PHE A C 1
ATOM 637 O O . PHE A 1 77 ? -5.004 2.200 -5.706 1.00 95.62 77 PHE A O 1
ATOM 644 N N . PHE A 1 78 ? -3.583 0.891 -4.566 1.00 94.56 78 PHE A N 1
ATOM 645 C CA . PHE A 1 78 ? -2.744 1.965 -4.056 1.00 94.56 78 PHE A CA 1
ATOM 646 C C . PHE A 1 78 ? -1.318 1.757 -4.541 1.00 94.56 78 PHE A C 1
ATOM 648 O O . PHE A 1 78 ? -0.696 0.750 -4.208 1.00 94.56 78 PHE A O 1
ATOM 655 N N . GLU A 1 79 ? -0.817 2.705 -5.330 1.00 94.56 79 GLU A N 1
ATOM 656 C CA . GLU A 1 79 ? 0.575 2.750 -5.764 1.00 94.56 79 GLU A CA 1
ATOM 657 C C . GLU A 1 79 ? 1.375 3.645 -4.818 1.00 94.56 79 GLU A C 1
ATOM 659 O O . GLU A 1 79 ? 0.961 4.763 -4.489 1.00 94.56 79 GLU A O 1
ATOM 664 N N . PHE A 1 80 ? 2.544 3.165 -4.410 1.00 92.75 80 PHE A N 1
ATOM 665 C CA . PHE A 1 80 ? 3.535 3.962 -3.702 1.00 92.75 80 PHE A CA 1
ATOM 666 C C . PHE A 1 80 ? 4.947 3.523 -4.081 1.00 92.75 80 PHE A C 1
ATOM 668 O O . PHE A 1 80 ? 5.180 2.422 -4.583 1.00 92.75 80 PHE A O 1
ATOM 675 N N . LYS A 1 81 ? 5.905 4.420 -3.856 1.00 91.75 81 LYS A N 1
ATOM 676 C CA . LYS A 1 81 ? 7.321 4.193 -4.155 1.00 91.75 81 LYS A CA 1
ATOM 677 C C . LYS A 1 81 ? 8.121 4.263 -2.884 1.00 91.75 81 LYS A C 1
ATOM 679 O O . LYS A 1 81 ? 7.822 5.124 -2.082 1.00 91.75 81 LYS A O 1
ATOM 684 N N . TYR A 1 82 ? 9.140 3.440 -2.718 1.00 89.75 82 TYR A N 1
ATOM 685 C CA . TYR A 1 82 ? 10.060 3.539 -1.589 1.00 89.75 82 TYR A CA 1
ATOM 686 C C . TYR A 1 82 ? 11.463 3.107 -2.002 1.00 89.75 82 TYR A C 1
ATOM 688 O O . TYR A 1 82 ? 11.659 2.452 -3.028 1.00 89.75 82 TYR A O 1
ATOM 696 N N . GLY A 1 83 ? 12.456 3.502 -1.218 1.00 89.75 83 GLY A N 1
ATOM 697 C CA . GLY A 1 83 ? 13.819 3.031 -1.378 1.00 89.75 83 GLY A CA 1
ATOM 698 C C . GLY A 1 83 ? 14.082 1.771 -0.564 1.00 89.75 83 GLY A C 1
ATOM 699 O O . GLY A 1 83 ? 14.109 1.827 0.660 1.00 89.75 83 GLY A O 1
ATOM 700 N N . GLU A 1 84 ? 14.316 0.647 -1.235 1.00 89.81 84 GLU A N 1
ATOM 701 C CA . GLU A 1 84 ? 14.787 -0.594 -0.618 1.00 89.81 84 GLU A CA 1
ATOM 702 C C . GLU A 1 84 ? 16.306 -0.497 -0.370 1.00 89.81 84 GLU A C 1
ATOM 704 O O . GLU A 1 84 ? 17.062 -0.188 -1.304 1.00 89.81 84 GLU A O 1
ATOM 709 N N . PRO A 1 85 ? 16.783 -0.718 0.867 1.00 91.12 85 PRO A N 1
ATOM 710 C CA . PRO A 1 85 ? 18.200 -0.617 1.179 1.00 91.12 85 PRO A CA 1
ATOM 711 C C . PRO A 1 85 ? 18.976 -1.785 0.559 1.00 91.12 85 PRO A C 1
ATOM 713 O O . PRO A 1 85 ? 18.633 -2.951 0.735 1.00 91.12 85 PRO A O 1
ATOM 716 N N . ASN A 1 86 ? 20.087 -1.484 -0.116 1.00 88.81 86 ASN A N 1
ATOM 717 C CA . ASN A 1 86 ? 20.963 -2.514 -0.689 1.00 88.81 86 ASN A CA 1
ATOM 718 C C . ASN A 1 86 ? 21.998 -3.043 0.321 1.00 88.81 86 ASN A C 1
ATOM 720 O O . ASN A 1 86 ? 22.790 -3.930 -0.003 1.00 88.81 86 ASN A O 1
ATOM 724 N N . THR A 1 87 ? 22.038 -2.480 1.534 1.00 84.31 87 THR A N 1
ATOM 725 C CA . THR A 1 87 ? 22.981 -2.847 2.599 1.00 84.31 87 THR A CA 1
ATOM 726 C C . THR A 1 87 ? 22.291 -2.843 3.961 1.00 84.31 87 THR A C 1
ATOM 728 O O . THR A 1 87 ? 21.424 -2.015 4.205 1.00 84.31 87 THR A O 1
ATOM 731 N N . GLU A 1 88 ? 22.728 -3.708 4.879 1.00 79.75 88 GLU A N 1
ATOM 732 C CA . GLU A 1 88 ? 22.163 -3.831 6.238 1.00 79.75 88 GLU A CA 1
ATOM 733 C C . GLU A 1 88 ? 22.353 -2.580 7.119 1.00 79.75 88 GLU A C 1
ATOM 735 O O . GLU A 1 88 ? 21.799 -2.499 8.209 1.00 79.75 88 GLU A O 1
ATOM 740 N N . MET A 1 89 ? 23.159 -1.606 6.680 1.00 80.50 89 MET A N 1
ATOM 741 C CA . MET A 1 89 ? 23.415 -0.361 7.417 1.00 80.50 89 MET A CA 1
ATOM 742 C C . MET A 1 89 ? 22.448 0.772 7.047 1.00 80.50 89 MET A C 1
ATOM 744 O O . MET A 1 89 ? 22.680 1.914 7.445 1.00 80.50 89 MET A O 1
ATOM 748 N N . GLN A 1 90 ? 21.426 0.494 6.235 1.00 79.44 90 GLN A N 1
ATOM 749 C CA . GLN A 1 90 ? 20.498 1.498 5.727 1.00 79.44 90 GLN A CA 1
ATOM 750 C C . GLN A 1 90 ? 19.056 1.096 6.003 1.00 79.44 90 GLN A C 1
ATOM 752 O O . GLN A 1 90 ? 18.678 -0.060 5.822 1.00 79.44 90 GLN A O 1
ATOM 757 N N . ASP A 1 91 ? 18.269 2.084 6.410 1.00 83.38 91 ASP A N 1
ATOM 758 C CA . ASP A 1 91 ? 16.827 1.954 6.536 1.00 83.38 91 ASP A CA 1
ATOM 759 C C . ASP A 1 91 ? 16.155 2.152 5.174 1.00 83.38 91 ASP A C 1
ATOM 761 O O . ASP A 1 91 ? 16.753 2.664 4.220 1.00 83.38 91 ASP A O 1
ATOM 765 N N . TYR A 1 92 ? 14.890 1.750 5.099 1.00 82.94 92 TYR A N 1
ATOM 766 C CA . TYR A 1 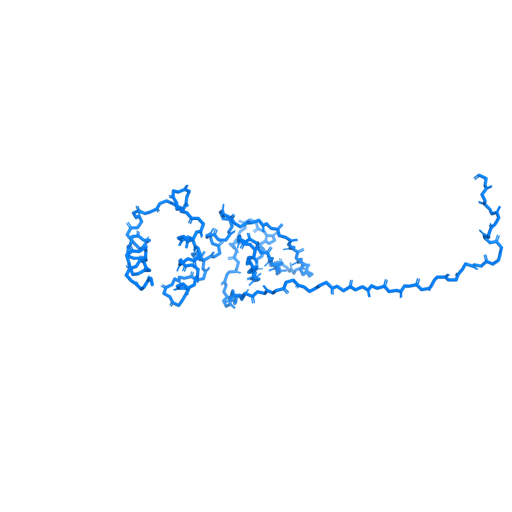92 ? 14.045 2.048 3.953 1.00 82.94 92 TYR A CA 1
ATOM 767 C C . TYR A 1 92 ? 13.880 3.563 3.794 1.00 82.94 92 TYR A C 1
ATOM 769 O O . TYR A 1 92 ? 13.587 4.274 4.756 1.00 82.94 92 TYR A O 1
ATOM 777 N N . ASP A 1 93 ? 14.063 4.055 2.570 1.00 82.94 93 ASP A N 1
ATOM 778 C CA . ASP A 1 93 ? 13.882 5.471 2.262 1.00 82.94 93 ASP A CA 1
ATOM 779 C C . ASP A 1 93 ? 12.418 5.740 1.914 1.00 82.94 93 ASP A C 1
ATOM 781 O O . ASP A 1 93 ? 11.962 5.443 0.804 1.00 82.94 93 ASP A O 1
ATOM 785 N N . TYR A 1 94 ? 11.691 6.300 2.884 1.00 78.38 94 TYR A N 1
ATOM 786 C CA . TYR A 1 94 ? 10.302 6.718 2.723 1.00 78.38 94 TYR A CA 1
ATOM 787 C C . TYR A 1 94 ? 10.137 8.230 2.474 1.00 78.38 94 TYR A C 1
ATOM 789 O O . TYR A 1 94 ? 9.035 8.772 2.580 1.00 78.38 94 TYR A O 1
ATOM 797 N N . ASN A 1 95 ? 11.213 8.946 2.127 1.00 70.06 95 ASN A N 1
ATOM 798 C CA . ASN A 1 95 ? 11.141 10.392 1.937 1.00 70.06 95 ASN A CA 1
ATOM 799 C C . ASN A 1 95 ? 10.417 10.778 0.640 1.00 70.06 95 ASN A C 1
ATOM 801 O O . ASN A 1 95 ? 10.791 10.368 -0.457 1.00 70.06 95 ASN A O 1
ATOM 805 N N . GLY A 1 96 ? 9.426 11.668 0.759 1.00 66.00 96 GLY A N 1
ATOM 806 C CA . GLY A 1 96 ? 8.747 12.267 -0.395 1.00 66.00 96 GLY A CA 1
ATOM 807 C C . GLY A 1 96 ? 7.867 11.292 -1.175 1.00 66.00 96 GLY A C 1
ATOM 808 O O . GLY A 1 96 ? 7.643 11.496 -2.370 1.00 66.00 96 GLY A O 1
ATOM 809 N N . ILE A 1 97 ? 7.377 10.240 -0.519 1.00 73.12 97 ILE A N 1
ATOM 810 C CA . ILE A 1 97 ? 6.497 9.265 -1.150 1.00 73.12 97 ILE A CA 1
ATOM 811 C C . ILE A 1 97 ? 5.173 9.930 -1.516 1.00 73.12 97 ILE A C 1
ATOM 813 O O . ILE A 1 97 ? 4.637 10.775 -0.811 1.00 73.12 97 ILE A O 1
ATOM 817 N N . GLY A 1 98 ? 4.631 9.587 -2.674 1.00 77.06 98 GLY A N 1
ATOM 818 C CA . GLY A 1 98 ? 3.228 9.833 -2.976 1.00 77.06 98 GLY A CA 1
ATOM 819 C C . GLY A 1 98 ? 2.512 8.501 -2.897 1.00 77.06 98 GLY A C 1
ATOM 820 O O . GLY A 1 98 ? 2.894 7.586 -3.620 1.00 77.06 98 GLY A O 1
ATOM 821 N N . ILE A 1 99 ? 1.504 8.393 -2.035 1.00 88.56 99 ILE A N 1
ATOM 822 C CA . ILE A 1 99 ? 0.550 7.287 -2.097 1.00 88.56 99 ILE A CA 1
ATOM 823 C C . ILE A 1 99 ? -0.594 7.781 -2.966 1.00 88.56 99 ILE A C 1
ATOM 825 O O . ILE A 1 99 ? -1.218 8.798 -2.651 1.00 88.56 99 ILE A O 1
ATOM 829 N N . ILE A 1 100 ? -0.828 7.105 -4.082 1.00 90.25 100 ILE A N 1
ATOM 830 C CA . ILE A 1 100 ? -1.882 7.468 -5.025 1.00 90.25 100 ILE A CA 1
ATOM 831 C C . ILE A 1 100 ? -2.789 6.270 -5.271 1.00 90.25 100 ILE A C 1
ATOM 833 O O . ILE A 1 100 ? -2.331 5.138 -5.401 1.00 90.25 100 ILE A O 1
ATOM 837 N N . GLU A 1 101 ? -4.092 6.523 -5.341 1.00 93.00 101 GLU A N 1
ATOM 838 C CA . GLU A 1 101 ? -5.039 5.509 -5.790 1.00 93.00 101 GLU A CA 1
ATOM 839 C C . GLU A 1 101 ? -4.939 5.369 -7.313 1.00 93.00 101 GLU A C 1
ATOM 841 O O . GLU A 1 101 ? -4.992 6.356 -8.055 1.00 93.00 101 GLU A O 1
ATOM 846 N N . VAL A 1 102 ? -4.776 4.133 -7.772 1.00 93.88 102 VAL A N 1
ATOM 847 C CA . VAL A 1 102 ? -4.671 3.764 -9.183 1.00 93.88 102 VAL A CA 1
ATOM 848 C C . VAL A 1 102 ? -5.820 2.835 -9.560 1.00 93.88 102 VAL A C 1
ATOM 850 O O . VAL A 1 102 ? -6.498 2.267 -8.710 1.00 93.88 102 VAL A O 1
ATOM 853 N N . PHE A 1 103 ? -6.070 2.694 -10.860 1.00 93.19 103 PHE A N 1
ATOM 854 C CA . PHE A 1 103 ? -7.133 1.830 -11.366 1.00 93.19 103 PHE A CA 1
ATOM 855 C C . PHE A 1 103 ? -6.561 0.890 -12.423 1.00 93.19 103 PHE A C 1
ATOM 857 O O . PHE A 1 103 ? -5.887 1.365 -13.347 1.00 93.19 103 PHE A O 1
ATOM 864 N N . PRO A 1 104 ? -6.831 -0.424 -12.332 1.00 89.50 104 PRO A N 1
ATOM 865 C CA . PRO A 1 104 ? -6.343 -1.374 -13.311 1.00 89.50 104 PRO A CA 1
ATOM 866 C C . PRO A 1 104 ? -6.945 -1.053 -14.677 1.00 89.50 104 PRO A C 1
ATOM 868 O O . PRO A 1 104 ? -8.132 -0.744 -14.815 1.00 89.50 104 PRO A O 1
ATOM 871 N N . LYS A 1 105 ? -6.114 -1.142 -15.713 1.00 89.75 105 LYS A N 1
ATOM 872 C CA . LYS A 1 105 ? -6.534 -0.954 -17.099 1.00 89.75 105 LYS A CA 1
ATOM 873 C C . LYS A 1 105 ? -6.154 -2.175 -17.917 1.00 89.75 105 LYS A C 1
ATOM 875 O O . LYS A 1 105 ? -4.982 -2.402 -18.202 1.00 89.75 105 LYS A O 1
ATOM 880 N N . GLU A 1 106 ? -7.160 -2.916 -18.364 1.00 88.06 106 GLU A N 1
ATOM 881 C CA . GLU A 1 106 ? -6.945 -4.035 -19.274 1.00 88.06 106 GLU A CA 1
ATOM 882 C C . GLU A 1 106 ? -6.510 -3.537 -20.660 1.00 88.06 106 GLU A C 1
ATOM 884 O O . GLU A 1 106 ? -7.139 -2.664 -21.268 1.00 88.06 106 GLU A O 1
ATOM 889 N N . ILE A 1 107 ? -5.428 -4.117 -21.183 1.00 89.00 107 ILE A N 1
ATOM 890 C CA . ILE A 1 107 ? -4.937 -3.864 -22.539 1.00 89.00 107 ILE A CA 1
ATOM 891 C C . ILE A 1 107 ? -4.918 -5.168 -23.341 1.00 89.00 107 ILE A C 1
ATOM 893 O O . ILE A 1 107 ? -4.403 -6.189 -22.899 1.00 89.00 107 ILE A O 1
ATOM 897 N N . THR A 1 108 ? -5.475 -5.149 -24.554 1.00 91.81 108 THR A N 1
ATOM 898 C CA . THR A 1 108 ? -5.423 -6.294 -25.479 1.00 91.81 108 THR A CA 1
ATOM 899 C C . THR A 1 108 ? -4.350 -6.064 -26.539 1.00 91.81 108 THR A C 1
ATOM 901 O O . THR A 1 108 ? -4.441 -5.114 -27.317 1.00 91.81 108 THR A O 1
ATOM 904 N N . ILE A 1 109 ? -3.364 -6.961 -26.629 1.00 89.00 109 ILE A N 1
ATOM 905 C CA . ILE A 1 109 ? -2.286 -6.886 -27.625 1.00 89.00 109 ILE A CA 1
ATOM 906 C C . ILE A 1 109 ? -2.529 -7.919 -28.732 1.00 89.00 109 ILE A C 1
ATOM 908 O O . ILE A 1 109 ? -2.492 -9.125 -28.494 1.00 89.00 109 ILE A O 1
ATOM 912 N N . LYS A 1 110 ? -2.731 -7.458 -29.974 1.00 88.88 110 LYS A N 1
ATOM 913 C CA . LYS A 1 110 ? -2.734 -8.323 -31.167 1.00 88.88 110 LYS A CA 1
ATOM 914 C C . LYS A 1 110 ? -1.339 -8.333 -31.791 1.00 88.88 110 LYS A C 1
ATOM 916 O O . LYS A 1 110 ? -0.861 -7.294 -32.237 1.00 88.88 110 LYS A O 1
ATOM 921 N N . ARG A 1 111 ? -0.696 -9.504 -31.855 1.00 91.12 111 ARG A N 1
ATOM 922 C CA . ARG A 1 111 ? 0.636 -9.682 -32.456 1.00 91.12 111 ARG A CA 1
ATOM 923 C C . ARG A 1 111 ? 0.571 -10.633 -33.648 1.00 91.12 111 ARG A C 1
ATOM 925 O O . ARG A 1 111 ? 0.218 -11.797 -33.489 1.00 91.12 111 ARG A O 1
ATOM 932 N N . THR A 1 112 ? 0.983 -10.158 -34.820 1.00 88.19 112 THR A N 1
ATOM 933 C CA . THR A 1 112 ? 1.242 -11.017 -35.985 1.00 88.19 112 THR A CA 1
ATOM 934 C C . THR A 1 112 ? 2.710 -11.427 -35.975 1.00 88.19 112 THR A C 1
ATOM 936 O O . THR A 1 112 ? 3.592 -10.569 -35.974 1.00 88.19 112 THR A O 1
ATOM 939 N N . VAL A 1 113 ? 2.982 -12.732 -35.957 1.00 87.25 113 VAL A N 1
ATOM 940 C CA . VAL A 1 113 ? 4.340 -13.288 -36.025 1.00 87.25 113 VAL A CA 1
ATOM 941 C C . VAL A 1 113 ? 4.516 -13.981 -37.372 1.00 87.25 113 VAL A C 1
ATOM 943 O O . VAL A 1 113 ? 3.686 -14.796 -37.764 1.00 87.25 113 VAL A O 1
ATOM 946 N N . TYR A 1 114 ? 5.603 -13.663 -38.074 1.00 84.88 114 TYR A N 1
ATOM 947 C CA . TYR A 1 114 ? 5.958 -14.304 -39.338 1.00 84.88 114 TYR A CA 1
ATOM 948 C C . TYR A 1 114 ? 7.040 -15.349 -39.086 1.00 84.88 114 TYR A C 1
ATOM 950 O O . TYR A 1 114 ? 8.130 -15.032 -38.610 1.00 84.88 114 TYR A O 1
ATOM 958 N N . VAL A 1 115 ? 6.739 -16.601 -39.408 1.00 85.31 115 VAL A N 1
ATOM 959 C CA . VAL A 1 115 ? 7.694 -17.711 -39.362 1.00 85.31 115 VAL A CA 1
ATOM 960 C C . VAL A 1 115 ? 8.325 -17.890 -40.736 1.00 85.31 115 VAL A C 1
ATOM 962 O O . VAL A 1 115 ? 7.643 -17.812 -41.760 1.00 85.31 115 VAL A O 1
ATOM 965 N N . ARG A 1 116 ? 9.640 -18.137 -40.773 1.00 82.81 116 ARG A N 1
ATOM 966 C CA . ARG A 1 116 ? 10.320 -18.481 -42.026 1.00 82.81 116 ARG A CA 1
ATOM 967 C C . ARG A 1 116 ? 9.794 -19.813 -42.538 1.00 82.81 116 ARG A C 1
ATOM 969 O O . ARG A 1 116 ? 9.628 -20.754 -41.763 1.00 82.81 116 ARG A O 1
ATOM 976 N N . LYS A 1 117 ? 9.587 -19.901 -43.853 1.00 81.31 117 LYS A N 1
ATOM 977 C CA . LYS A 1 117 ? 9.061 -21.100 -44.517 1.00 81.31 117 LYS A CA 1
ATOM 978 C C . LYS A 1 117 ? 9.871 -22.357 -44.176 1.00 81.31 117 LYS A C 1
ATOM 980 O O . LYS A 1 117 ? 9.280 -23.417 -43.995 1.00 81.31 117 LYS A O 1
ATOM 985 N N . GLU A 1 118 ? 11.193 -22.230 -44.046 1.00 82.94 118 GLU A N 1
ATOM 986 C CA . GLU A 1 118 ? 12.097 -23.333 -43.685 1.00 82.94 118 GLU A CA 1
ATOM 987 C C . GLU A 1 118 ? 11.837 -23.942 -42.294 1.00 82.94 118 GLU A C 1
ATOM 989 O O . GLU A 1 118 ? 12.162 -25.104 -42.073 1.00 82.94 118 GLU A O 1
ATOM 994 N N . ASN A 1 119 ? 11.196 -23.204 -41.382 1.00 77.00 119 ASN A N 1
ATOM 995 C CA . ASN A 1 119 ? 10.920 -23.643 -40.012 1.00 77.00 119 ASN A CA 1
ATOM 996 C C . ASN A 1 119 ? 9.494 -24.182 -39.820 1.00 77.00 119 ASN A C 1
ATOM 998 O O . ASN A 1 119 ? 9.149 -24.593 -38.718 1.00 77.00 119 ASN A O 1
ATOM 1002 N N . LEU A 1 120 ? 8.660 -24.200 -40.867 1.00 71.62 120 LEU A N 1
ATOM 1003 C CA . LEU A 1 120 ? 7.271 -24.672 -40.773 1.00 71.62 120 LEU A CA 1
ATOM 1004 C C . LEU A 1 120 ? 7.155 -26.197 -40.590 1.00 71.62 120 LEU A C 1
ATOM 1006 O O . LEU A 1 120 ? 6.090 -26.674 -40.214 1.00 71.62 120 LEU A O 1
ATOM 1010 N N . TRP A 1 121 ? 8.228 -26.953 -40.850 1.00 65.88 121 TRP A N 1
ATOM 1011 C CA . TRP A 1 121 ? 8.195 -28.421 -40.930 1.00 65.88 121 TRP A CA 1
ATOM 1012 C C . TRP A 1 121 ? 9.219 -29.134 -40.038 1.00 65.88 121 TRP A C 1
ATOM 1014 O O . TRP A 1 121 ? 9.266 -30.361 -40.039 1.00 65.88 121 TRP A O 1
ATOM 1024 N N . ASN A 1 122 ? 10.013 -28.406 -39.245 1.00 56.41 122 ASN A N 1
ATOM 1025 C CA . ASN A 1 122 ? 11.016 -29.002 -38.349 1.00 56.41 122 ASN A CA 1
ATOM 1026 C C . ASN A 1 122 ? 10.417 -29.442 -37.002 1.00 56.41 122 ASN A C 1
ATOM 1028 O O . ASN A 1 122 ? 11.011 -29.234 -35.949 1.00 56.41 122 ASN A O 1
ATOM 1032 N N . GLY A 1 123 ? 9.236 -30.062 -37.047 1.00 58.28 123 GLY A N 1
ATOM 1033 C CA . GLY A 1 123 ? 8.750 -30.924 -35.977 1.00 58.28 123 GLY A CA 1
ATOM 1034 C C . GLY A 1 123 ? 9.318 -32.328 -36.176 1.00 58.28 123 GLY A C 1
ATOM 1035 O O . GLY A 1 123 ? 8.737 -33.129 -36.908 1.00 58.28 123 GLY A O 1
ATOM 1036 N N . LYS A 1 124 ? 10.462 -32.606 -35.552 1.00 43.69 124 LYS A N 1
ATOM 1037 C CA . LYS A 1 124 ? 10.808 -33.948 -35.076 1.00 43.69 124 LYS A CA 1
ATOM 1038 C C . LYS A 1 124 ? 10.858 -33.902 -33.562 1.00 43.69 124 LYS A C 1
ATOM 1040 O O . LYS A 1 124 ? 11.419 -32.910 -33.050 1.00 43.69 124 LYS A O 1
#

pLDDT: mean 85.82, std 9.54, range [43.69, 96.62]

Sequence (124 aa):
MRFKKEELLDKWFKSEIEISKLSEEEILCLIDGSADLLQEDIIYILNEVGETVEIERGEPHRWVTYVTEVKEIMGRFFEFKYGEPNTEMQDYDYNGIGIIEVFPKEITIKRTVYVRKENLWNGK

Radius of gyration: 21.33 Å; chains: 1; bounding box: 44×48×66 Å

Secondary structure (DSSP, 8-state):
-HHHHHHHHHHHHTT---GGGS-HHHHHHHHHTTTSS-HHHHHHHHHHH-EEEEEEE----SSEEEEEEEEEETTEEEEEEEEEESSTT---B-TT---EEE-----------PPPGGGSS---